Protein AF-D8LVR1-F1 (afdb_monomer_lite)

Foldseek 3Di:
DPDVVVVVCVLPVDDLVVVCPPPDPLVNLVNVLVVLVVVLVVVVVVCVVVVHPPVPDCSVVSVVVSVVSVVVSVCVVVPPPPPPDDDPVVVVVVVVCVVVVPPD

InterPro domains:
  IPR007146 Sas10/Utp3/C1D [PF04000] (8-72)
  IPR011082 Exosome-associated factor Rrp47/DNA strand repair C1D [PTHR15341] (7-102)

Radius of gyration: 24.76 Å; chains: 1; bounding box: 33×43×80 Å

Secondary structure (DSSP, 8-state):
---HHHHHHHHHSS-HHHHHTTS-HHHHHHHHHHHHHHHHHHHHHHHHHTT--SSSSTHHHHHHHHHHHHHHHHHHHH-----S----HHHHHHHHHHHHHT--

Organism: Blastocystis hominis (NCBI:txid12968)

pLDDT: mean 85.39, std 11.45, range [43.06, 96.94]

Sequence (104 aa):
MVQINSVVEGVTDKSLTERMTDMSYLESAQMHLMMAEISINLFYSYLRSKGVDVENHPIKREMERLEKYKEKVREVVEGKQKPSMRIDTEATARIIQHSLGGSQ

Structure (mmCIF, N/CA/C/O backbone):
data_AF-D8LVR1-F1
#
_entry.id   AF-D8LVR1-F1
#
loop_
_atom_site.group_PDB
_atom_site.id
_atom_site.type_symbol
_atom_site.label_atom_id
_atom_site.label_alt_id
_atom_site.label_comp_id
_atom_site.label_asym_id
_atom_site.label_entity_id
_atom_site.label_seq_id
_atom_site.pdbx_PDB_ins_code
_atom_site.Cartn_x
_atom_site.Cartn_y
_atom_site.Cartn_z
_atom_site.occupancy
_atom_site.B_iso_or_equiv
_atom_site.auth_seq_id
_atom_site.auth_comp_id
_atom_site.auth_asym_id
_atom_site.auth_atom_id
_atom_site.pdbx_PDB_model_num
ATOM 1 N N . MET A 1 1 ? 11.004 0.261 25.016 1.00 45.53 1 MET A N 1
ATOM 2 C CA . MET A 1 1 ? 9.887 0.272 24.048 1.00 45.53 1 MET A CA 1
ATOM 3 C C . MET A 1 1 ? 10.004 1.552 23.245 1.00 45.53 1 MET A C 1
ATOM 5 O O . MET A 1 1 ? 9.996 2.612 23.857 1.00 45.53 1 MET A O 1
ATOM 9 N N . VAL A 1 2 ? 10.204 1.471 21.930 1.00 54.19 2 VAL A N 1
ATOM 10 C CA . VAL A 1 2 ? 10.202 2.664 21.066 1.00 54.19 2 VAL A CA 1
ATOM 11 C C . VAL A 1 2 ? 8.809 3.294 21.144 1.00 54.19 2 VAL A C 1
ATOM 13 O O . VAL A 1 2 ? 7.815 2.583 21.001 1.00 54.19 2 VAL A O 1
ATOM 16 N N . GLN A 1 3 ? 8.723 4.591 21.439 1.00 77.69 3 GLN A N 1
ATOM 17 C CA . GLN A 1 3 ? 7.444 5.295 21.447 1.00 77.69 3 GLN A CA 1
ATOM 18 C C . GLN A 1 3 ? 6.979 5.462 19.999 1.00 77.69 3 GLN A C 1
ATOM 20 O O . GLN A 1 3 ? 7.666 6.079 19.196 1.00 77.69 3 GLN A O 1
ATOM 25 N N . ILE A 1 4 ? 5.817 4.903 19.656 1.00 77.06 4 ILE A N 1
ATOM 26 C CA . ILE A 1 4 ? 5.263 4.957 18.291 1.00 77.06 4 ILE A CA 1
ATOM 27 C C . ILE A 1 4 ? 5.181 6.405 17.782 1.00 77.06 4 ILE A C 1
ATOM 29 O O . ILE A 1 4 ? 5.484 6.651 16.619 1.00 77.06 4 ILE A O 1
ATOM 33 N N . ASN A 1 5 ? 4.871 7.364 18.663 1.00 78.62 5 ASN A N 1
ATOM 34 C CA . ASN A 1 5 ? 4.824 8.784 18.314 1.00 78.62 5 ASN A CA 1
ATOM 35 C C . ASN A 1 5 ? 6.133 9.306 17.720 1.00 78.62 5 ASN A C 1
ATOM 37 O O . ASN A 1 5 ? 6.078 9.969 16.695 1.00 78.62 5 ASN A O 1
ATOM 41 N N . SER A 1 6 ? 7.297 8.961 18.280 1.00 82.19 6 SER A N 1
ATOM 42 C CA . SER A 1 6 ? 8.564 9.505 17.776 1.00 82.19 6 SER A CA 1
ATOM 43 C C . SER A 1 6 ? 8.900 8.992 16.374 1.00 82.19 6 SER A C 1
ATOM 45 O O . SER A 1 6 ? 9.534 9.687 15.585 1.00 82.19 6 SER A O 1
ATOM 47 N N . VAL A 1 7 ? 8.468 7.770 16.045 1.00 81.00 7 VAL A N 1
ATOM 48 C CA . VAL A 1 7 ? 8.621 7.201 14.698 1.00 81.00 7 VAL A CA 1
ATOM 49 C C . VAL A 1 7 ? 7.645 7.857 13.726 1.00 81.00 7 VAL A C 1
ATOM 51 O O . VAL A 1 7 ? 8.036 8.188 12.612 1.00 81.00 7 VAL A O 1
ATOM 54 N N . VAL A 1 8 ? 6.390 8.057 14.139 1.00 78.00 8 VAL A N 1
ATOM 55 C CA . VAL A 1 8 ? 5.372 8.704 13.301 1.00 78.00 8 VAL A CA 1
ATOM 56 C C . VAL A 1 8 ? 5.768 10.144 12.995 1.00 78.00 8 VAL A C 1
ATOM 58 O O . VAL A 1 8 ? 5.7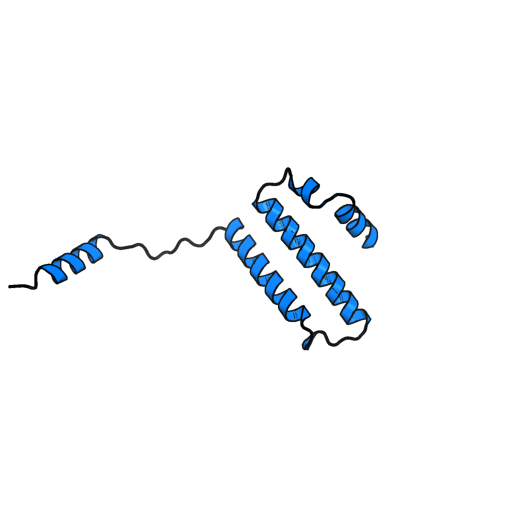92 10.503 11.823 1.00 78.00 8 VAL A O 1
ATOM 61 N N . GLU A 1 9 ? 6.158 10.919 14.008 1.00 80.94 9 GLU A N 1
ATOM 62 C CA . GLU A 1 9 ? 6.639 12.298 13.863 1.00 80.94 9 GLU A CA 1
ATOM 63 C C . GLU A 1 9 ? 7.800 12.359 12.865 1.00 80.94 9 GLU A C 1
ATOM 65 O O . GLU A 1 9 ? 7.669 12.979 11.811 1.00 80.94 9 GLU A O 1
ATOM 70 N N . GLY A 1 10 ? 8.852 11.556 13.069 1.00 79.94 10 GLY A N 1
ATOM 71 C CA . GLY A 1 10 ? 9.989 11.507 12.143 1.00 79.94 10 GLY A CA 1
ATOM 72 C C . GLY A 1 10 ? 9.634 11.082 10.707 1.00 79.94 10 GLY A C 1
ATOM 73 O O . GLY A 1 10 ? 10.365 11.397 9.759 1.00 79.94 10 GLY A O 1
ATOM 74 N N . VAL A 1 11 ? 8.518 10.376 10.499 1.00 75.75 11 VAL A N 1
ATOM 75 C CA . VAL A 1 11 ? 7.990 10.031 9.168 1.00 75.75 11 VAL A CA 1
ATOM 76 C C . VAL A 1 11 ? 7.133 11.167 8.580 1.00 75.75 11 VAL A C 1
ATOM 78 O O . VAL A 1 11 ? 7.184 11.388 7.369 1.00 75.75 11 VAL A O 1
ATOM 81 N N . THR A 1 12 ? 6.418 11.937 9.402 1.00 78.56 12 THR A N 1
ATOM 82 C CA . THR A 1 12 ? 5.503 13.014 8.975 1.00 78.56 12 THR A CA 1
ATOM 83 C C . THR A 1 12 ? 6.105 14.422 8.944 1.00 78.56 12 THR A C 1
ATOM 85 O O . THR A 1 12 ? 5.497 15.311 8.356 1.00 78.56 12 THR A O 1
ATOM 88 N N . ASP A 1 13 ? 7.282 14.639 9.539 1.00 77.88 13 ASP A N 1
ATOM 89 C CA . ASP A 1 13 ? 7.897 15.970 9.716 1.00 77.88 13 ASP A CA 1
ATOM 90 C C . ASP A 1 13 ? 8.213 16.716 8.408 1.00 77.88 13 ASP A C 1
ATOM 92 O O . ASP A 1 13 ? 8.270 17.945 8.381 1.00 77.88 13 ASP A O 1
ATOM 96 N N . LYS A 1 14 ? 8.434 15.986 7.312 1.00 77.06 14 LYS A N 1
ATOM 97 C CA . LYS A 1 14 ? 8.667 16.551 5.976 1.00 77.06 14 LYS A CA 1
ATOM 98 C C . LYS A 1 14 ? 7.571 16.115 5.024 1.00 77.06 14 LYS A C 1
ATOM 100 O O . LYS A 1 14 ? 7.005 15.031 5.177 1.00 77.06 14 LYS A O 1
ATOM 105 N N . SER A 1 15 ? 7.319 16.922 3.992 1.00 80.06 15 SER A N 1
ATOM 106 C CA . SER A 1 15 ? 6.372 16.518 2.956 1.00 80.06 15 SER A CA 1
ATOM 107 C C . SER A 1 15 ? 6.854 15.226 2.286 1.00 80.06 15 SER A C 1
ATOM 109 O O . SER A 1 15 ? 8.029 15.082 1.941 1.00 80.06 15 SER A O 1
ATOM 111 N N . LEU A 1 16 ? 5.943 14.267 2.112 1.00 79.50 16 LEU A N 1
ATOM 112 C CA . LEU A 1 16 ? 6.243 12.987 1.465 1.00 79.50 16 LEU A CA 1
ATOM 113 C C . LEU A 1 16 ? 6.854 13.202 0.071 1.00 79.50 16 LEU A C 1
ATOM 115 O O . LEU A 1 16 ? 7.815 12.536 -0.295 1.00 79.50 16 LEU A O 1
ATOM 119 N N . THR A 1 17 ? 6.346 14.195 -0.658 1.00 81.00 17 THR A N 1
ATOM 120 C CA . THR A 1 17 ? 6.860 14.636 -1.959 1.00 81.00 17 THR A CA 1
ATOM 121 C C . THR A 1 17 ? 8.319 15.070 -1.911 1.00 81.00 17 THR A C 1
ATOM 123 O O . THR A 1 17 ? 9.095 14.632 -2.750 1.00 81.00 17 THR A O 1
ATOM 126 N N . GLU A 1 18 ? 8.717 15.870 -0.919 1.00 85.75 18 GLU A N 1
ATOM 127 C CA . GLU A 1 18 ? 10.103 16.333 -0.779 1.00 85.75 18 GLU A CA 1
ATOM 128 C C . GLU A 1 18 ? 11.053 15.161 -0.515 1.00 85.75 18 GLU A C 1
ATOM 130 O O . GLU A 1 18 ? 12.100 15.061 -1.147 1.00 85.75 18 GLU A O 1
ATOM 135 N N . ARG A 1 19 ? 10.644 14.220 0.345 1.00 82.12 19 ARG A N 1
ATOM 136 C CA . ARG A 1 19 ? 11.400 12.992 0.637 1.00 82.12 19 ARG A CA 1
ATOM 137 C C . ARG A 1 19 ? 11.592 12.089 -0.577 1.00 82.12 19 ARG A C 1
ATOM 139 O O . ARG A 1 19 ? 12.595 11.390 -0.657 1.00 82.12 19 ARG A O 1
ATOM 146 N N . MET A 1 20 ? 10.616 12.070 -1.475 1.00 85.25 20 MET A N 1
ATOM 147 C CA . MET A 1 20 ? 10.621 11.203 -2.650 1.00 85.25 20 MET A CA 1
ATOM 148 C C . MET A 1 20 ? 11.371 11.804 -3.842 1.00 85.25 20 MET A C 1
ATOM 150 O O . MET A 1 20 ? 11.637 11.080 -4.794 1.00 85.25 20 MET A O 1
ATOM 154 N N . THR A 1 21 ? 11.743 13.088 -3.789 1.00 88.12 21 THR A N 1
ATOM 155 C CA . THR A 1 21 ? 12.448 13.786 -4.883 1.00 88.12 21 THR A CA 1
ATOM 156 C C . THR A 1 21 ? 13.736 13.075 -5.300 1.00 88.12 21 THR A C 1
ATOM 158 O O . THR A 1 21 ? 14.025 12.987 -6.490 1.00 88.12 21 THR A O 1
ATOM 161 N N . ASP A 1 22 ? 14.467 12.524 -4.328 1.00 88.19 22 ASP A N 1
ATOM 162 C CA . ASP A 1 22 ? 15.769 11.881 -4.544 1.00 88.19 22 ASP A CA 1
ATOM 163 C C . ASP A 1 22 ? 15.682 10.345 -4.638 1.00 88.19 22 ASP A C 1
ATOM 165 O O . ASP A 1 22 ? 16.703 9.667 -4.744 1.00 88.19 22 ASP A O 1
ATOM 169 N N . MET A 1 23 ? 14.475 9.769 -4.578 1.00 91.69 23 MET A N 1
ATOM 170 C CA . MET A 1 23 ? 14.266 8.319 -4.605 1.00 91.69 23 MET A CA 1
ATOM 171 C C . MET A 1 23 ? 14.112 7.802 -6.036 1.00 91.69 23 MET A C 1
ATOM 173 O O . MET A 1 23 ? 13.476 8.429 -6.885 1.00 91.69 23 MET A O 1
ATOM 177 N N . SER A 1 24 ? 14.596 6.587 -6.301 1.00 93.31 24 SER A N 1
ATOM 178 C CA . SER A 1 24 ? 14.224 5.868 -7.522 1.00 93.31 24 SER A CA 1
ATOM 179 C C . SER A 1 24 ? 12.714 5.590 -7.563 1.00 93.31 24 SER A C 1
ATOM 181 O O . SER A 1 24 ? 12.022 5.603 -6.541 1.00 93.31 24 SER A O 1
ATOM 183 N N . TYR A 1 25 ? 12.177 5.275 -8.746 1.00 91.44 25 TYR A N 1
ATOM 184 C CA . TYR A 1 25 ? 10.758 4.920 -8.885 1.00 91.44 25 TYR A CA 1
ATOM 185 C C . TYR A 1 25 ? 10.350 3.719 -8.017 1.00 91.44 25 TYR A C 1
ATOM 187 O O . TYR A 1 25 ? 9.227 3.672 -7.514 1.00 91.44 25 TYR A O 1
ATOM 195 N N . LEU A 1 26 ? 11.258 2.758 -7.822 1.00 92.44 26 LEU A N 1
ATOM 196 C CA . LEU A 1 26 ? 11.001 1.579 -7.000 1.00 92.44 26 LEU A CA 1
ATOM 197 C C . LEU A 1 26 ? 10.982 1.927 -5.507 1.00 92.44 26 LEU A C 1
ATOM 199 O O . LEU A 1 26 ? 10.047 1.542 -4.807 1.00 92.44 26 LEU A O 1
ATOM 203 N N . GLU A 1 27 ? 11.969 2.686 -5.034 1.00 92.06 27 GLU A N 1
ATOM 204 C CA . GLU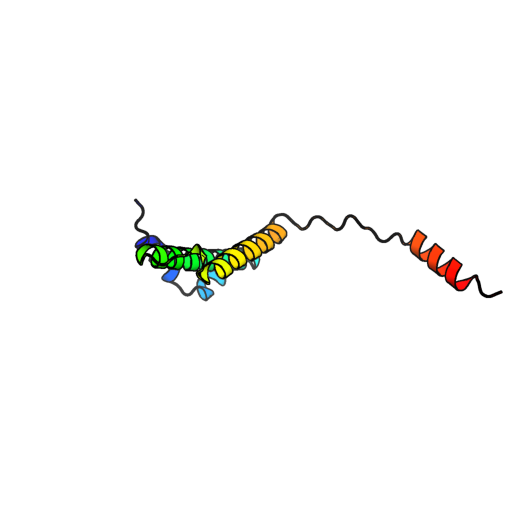 A 1 27 ? 12.026 3.157 -3.642 1.00 92.06 27 GLU A CA 1
ATOM 205 C C . GLU A 1 27 ? 10.823 4.048 -3.313 1.00 92.06 27 GLU A C 1
ATOM 207 O O . GLU A 1 27 ? 10.190 3.892 -2.272 1.00 92.06 27 GLU A O 1
ATOM 212 N N . SER A 1 28 ? 10.430 4.908 -4.253 1.00 91.50 28 SER A N 1
ATOM 213 C CA . SER A 1 28 ? 9.214 5.719 -4.180 1.00 91.50 28 SER A CA 1
ATOM 214 C C . SER A 1 28 ? 7.952 4.862 -4.022 1.00 91.50 28 SER A C 1
ATOM 216 O O . SER A 1 28 ? 7.105 5.133 -3.168 1.00 91.50 28 SER A O 1
ATOM 218 N N . ALA A 1 29 ? 7.819 3.793 -4.812 1.00 92.81 29 ALA A N 1
ATOM 219 C CA . ALA A 1 29 ? 6.688 2.873 -4.707 1.00 92.81 29 ALA A CA 1
ATOM 220 C C . ALA A 1 29 ? 6.670 2.128 -3.360 1.00 92.81 29 ALA A C 1
ATOM 222 O O . ALA A 1 29 ? 5.609 1.987 -2.749 1.00 92.81 29 ALA A O 1
ATOM 223 N N . GLN A 1 30 ? 7.836 1.693 -2.873 1.00 92.62 30 GLN A N 1
ATOM 224 C CA . GLN A 1 30 ? 7.982 1.062 -1.560 1.00 92.62 30 GLN A CA 1
ATOM 225 C C . GLN A 1 30 ? 7.626 2.026 -0.421 1.00 92.62 30 GLN A C 1
ATOM 227 O O . GLN A 1 30 ? 6.910 1.637 0.500 1.00 92.62 30 GLN A O 1
ATOM 232 N N . MET A 1 31 ? 8.042 3.292 -0.513 1.00 91.00 31 MET A N 1
ATOM 233 C CA . MET A 1 31 ? 7.694 4.332 0.457 1.00 91.00 31 MET A CA 1
ATOM 234 C C . MET A 1 31 ? 6.177 4.568 0.508 1.00 91.00 31 MET A C 1
ATOM 236 O O . MET A 1 31 ? 5.583 4.551 1.586 1.00 91.00 31 MET A O 1
ATOM 240 N N . HIS A 1 32 ? 5.514 4.719 -0.644 1.00 91.44 32 HIS A N 1
ATOM 241 C CA . HIS A 1 32 ? 4.052 4.845 -0.689 1.00 91.44 32 HIS A CA 1
ATOM 242 C C . HIS A 1 32 ? 3.336 3.630 -0.091 1.00 91.44 32 HIS A C 1
ATOM 244 O O . HIS A 1 32 ? 2.347 3.785 0.630 1.00 91.44 32 HIS A O 1
ATOM 250 N N . LEU A 1 33 ? 3.838 2.426 -0.368 1.00 94.69 33 LEU A N 1
ATOM 251 C CA . LEU A 1 33 ? 3.276 1.190 0.162 1.00 94.69 33 LEU A CA 1
ATOM 252 C C . LEU A 1 33 ? 3.419 1.105 1.687 1.00 94.69 33 LEU A C 1
ATOM 254 O O . LEU A 1 33 ? 2.455 0.764 2.371 1.00 94.69 33 LEU A O 1
ATOM 258 N N . MET A 1 34 ? 4.582 1.484 2.219 1.00 91.88 34 MET A N 1
ATOM 259 C CA . MET A 1 34 ? 4.841 1.547 3.658 1.00 91.88 34 MET A CA 1
ATOM 260 C C . MET A 1 34 ? 3.912 2.551 4.353 1.00 91.88 34 MET A C 1
ATOM 262 O O . MET A 1 34 ? 3.336 2.244 5.396 1.00 91.88 34 MET A O 1
ATOM 266 N N . MET A 1 35 ? 3.696 3.728 3.757 1.00 90.44 35 MET A N 1
ATOM 267 C CA . MET A 1 35 ? 2.761 4.727 4.291 1.00 90.44 35 MET A CA 1
ATOM 268 C C . MET A 1 35 ? 1.319 4.207 4.338 1.00 90.44 35 MET A C 1
ATOM 270 O O . MET A 1 35 ? 0.607 4.426 5.326 1.00 90.44 35 MET A O 1
ATOM 274 N N . ALA A 1 36 ? 0.883 3.490 3.298 1.00 93.69 36 ALA A N 1
ATOM 275 C CA . ALA A 1 36 ? -0.428 2.849 3.282 1.00 93.69 36 ALA A CA 1
ATOM 276 C C . ALA A 1 36 ? -0.541 1.756 4.360 1.00 93.69 36 ALA A C 1
ATOM 278 O O . ALA A 1 36 ? -1.545 1.702 5.070 1.00 93.69 36 ALA A O 1
ATOM 279 N N . GLU A 1 37 ? 0.494 0.930 4.529 1.00 94.50 37 GLU A N 1
ATOM 280 C CA . GLU A 1 37 ? 0.546 -0.119 5.552 1.00 94.50 37 GLU A CA 1
ATOM 281 C C . GLU A 1 37 ? 0.449 0.447 6.972 1.00 94.50 37 GLU A C 1
ATOM 283 O O . GLU A 1 37 ? -0.375 -0.014 7.764 1.00 94.50 37 GLU A O 1
ATOM 288 N N . ILE A 1 38 ? 1.219 1.494 7.282 1.00 92.06 38 ILE A N 1
ATOM 289 C CA . ILE A 1 38 ? 1.145 2.184 8.577 1.00 92.06 38 ILE A CA 1
ATOM 290 C C . ILE A 1 38 ? -0.270 2.721 8.810 1.00 92.06 38 ILE A C 1
ATOM 292 O O . ILE A 1 38 ? -0.845 2.497 9.875 1.00 92.06 38 ILE A O 1
ATOM 296 N N . SER A 1 39 ? -0.856 3.384 7.810 1.00 92.38 39 SER A N 1
ATOM 297 C CA . SER A 1 39 ? -2.195 3.976 7.918 1.00 92.38 39 SER A CA 1
ATOM 298 C C . SER A 1 39 ? -3.270 2.921 8.197 1.00 92.38 39 SER A C 1
ATOM 300 O O . SER A 1 39 ? -4.098 3.094 9.094 1.00 92.38 39 SER A O 1
ATOM 302 N N . ILE A 1 40 ? -3.234 1.799 7.469 1.00 94.56 40 ILE A N 1
ATOM 303 C CA . ILE A 1 40 ? -4.164 0.679 7.655 1.00 94.56 40 ILE A CA 1
ATOM 304 C C . ILE A 1 40 ? -3.984 0.061 9.044 1.00 94.56 40 ILE A C 1
ATOM 306 O O . ILE A 1 40 ? -4.974 -0.153 9.740 1.00 94.56 40 ILE A O 1
ATOM 310 N N . ASN A 1 41 ? -2.746 -0.173 9.483 1.00 92.81 41 ASN A N 1
ATOM 311 C CA . ASN A 1 41 ? -2.462 -0.779 10.786 1.00 92.81 41 ASN A CA 1
ATOM 312 C C . ASN A 1 41 ? -2.882 0.119 11.957 1.00 92.81 41 ASN A C 1
ATOM 314 O O . ASN A 1 41 ? -3.432 -0.375 12.947 1.00 92.81 41 ASN A O 1
ATOM 318 N N . LEU A 1 42 ? -2.673 1.435 11.849 1.00 91.94 42 LEU A N 1
ATOM 319 C CA . LEU A 1 42 ? -3.143 2.402 12.843 1.00 91.94 42 LEU A CA 1
ATOM 320 C C . LEU A 1 42 ? -4.670 2.413 12.917 1.00 91.94 42 LEU A C 1
ATOM 322 O O . LEU A 1 42 ? -5.234 2.342 14.009 1.00 91.94 42 LEU A O 1
ATOM 326 N N . PHE A 1 43 ? -5.346 2.430 11.768 1.00 94.00 43 PHE A N 1
ATOM 327 C CA . PHE A 1 43 ? -6.804 2.409 11.728 1.00 94.00 43 PHE A CA 1
ATOM 328 C C . PHE A 1 43 ? -7.377 1.075 12.230 1.00 94.00 43 PHE A C 1
ATOM 330 O O . PHE A 1 43 ? -8.333 1.063 13.002 1.00 94.00 43 PHE A O 1
ATOM 337 N N . TYR A 1 44 ? -6.751 -0.051 11.889 1.00 94.31 44 TYR A N 1
ATOM 338 C CA . TYR A 1 44 ? -7.108 -1.370 12.410 1.00 94.31 44 TYR A CA 1
ATOM 339 C C . TYR A 1 44 ? -6.975 -1.426 13.934 1.00 94.31 44 TYR A C 1
ATOM 341 O O . TYR A 1 44 ? -7.904 -1.840 14.632 1.00 94.31 44 TYR A O 1
ATOM 349 N N . SER A 1 45 ? -5.851 -0.941 14.463 1.00 93.00 45 SER A N 1
ATOM 350 C CA . SER A 1 45 ? -5.607 -0.861 15.906 1.00 93.00 45 SER A CA 1
ATOM 351 C C . SER A 1 45 ? -6.633 0.037 16.600 1.00 93.00 45 SER A C 1
ATOM 353 O O . SER A 1 45 ? -7.145 -0.314 17.663 1.00 93.00 45 SER A O 1
ATOM 355 N N . TYR A 1 46 ? -7.000 1.156 15.970 1.00 94.19 46 TYR A N 1
ATOM 356 C CA . TYR A 1 46 ? -8.057 2.038 16.452 1.00 94.19 46 TYR A CA 1
ATOM 357 C C . TYR A 1 46 ? -9.413 1.322 16.527 1.00 94.19 46 TYR A C 1
ATOM 359 O O . TYR A 1 46 ? -10.045 1.336 17.585 1.00 94.19 46 TYR A O 1
ATOM 367 N N . LEU A 1 47 ? -9.842 0.636 15.465 1.00 95.69 47 LEU A N 1
ATOM 368 C CA . LEU A 1 47 ? -11.107 -0.111 15.453 1.00 95.69 47 LEU A CA 1
ATOM 369 C C . LEU A 1 47 ? -11.147 -1.182 16.548 1.00 95.69 47 LEU A C 1
ATOM 371 O O . LEU A 1 47 ? -12.122 -1.275 17.296 1.00 95.69 47 LEU A O 1
ATOM 375 N N . ARG A 1 48 ? -10.048 -1.930 16.705 1.00 92.88 48 ARG A N 1
ATOM 376 C CA . ARG A 1 48 ? -9.889 -2.930 17.770 1.00 92.88 48 ARG A CA 1
ATOM 377 C C . ARG A 1 48 ? -9.979 -2.302 19.158 1.00 92.88 48 ARG A C 1
ATOM 379 O O . ARG A 1 48 ? -10.649 -2.855 20.023 1.00 92.88 48 ARG A O 1
ATOM 386 N N . SER A 1 49 ? -9.366 -1.134 19.364 1.00 94.56 49 SER A N 1
ATOM 387 C CA . SER A 1 49 ? -9.436 -0.408 20.641 1.00 94.56 49 SER A CA 1
ATOM 388 C C . SER A 1 49 ? -10.855 0.056 20.992 1.00 94.56 49 SER A C 1
ATOM 390 O O . SER A 1 49 ? -11.197 0.186 22.164 1.00 94.56 49 SER A O 1
ATOM 392 N N . LYS A 1 50 ? -11.699 0.275 19.976 1.00 94.62 50 LYS A N 1
ATOM 393 C CA . LYS A 1 50 ? -13.112 0.640 20.123 1.00 94.62 50 LYS A CA 1
ATOM 394 C C . LYS A 1 50 ? -14.045 -0.567 20.250 1.00 94.62 50 LYS A C 1
ATOM 396 O O . LYS A 1 50 ? -15.250 -0.370 20.367 1.00 94.62 50 LYS A O 1
ATOM 401 N N . GLY A 1 51 ? -13.514 -1.791 20.231 1.00 92.94 51 GLY A N 1
ATOM 402 C CA . GLY A 1 51 ? -14.314 -3.016 20.282 1.00 92.94 51 GLY A CA 1
ATOM 403 C C . GLY A 1 51 ? -15.134 -3.271 19.015 1.00 92.94 51 GLY A C 1
ATOM 404 O O . GLY A 1 51 ? -16.095 -4.032 19.061 1.00 92.94 51 GLY A O 1
ATOM 405 N N . VAL A 1 52 ? -14.785 -2.636 17.891 1.00 94.50 52 VAL A N 1
ATOM 406 C CA . VAL A 1 52 ? -15.454 -2.868 16.605 1.00 94.50 52 VAL A CA 1
ATOM 407 C C . VAL A 1 52 ? -15.035 -4.231 16.060 1.00 94.50 52 VAL A C 1
ATOM 409 O O . VAL A 1 52 ? -13.843 -4.550 16.020 1.00 94.50 52 VAL A O 1
ATOM 412 N N . ASP A 1 53 ? -16.013 -5.018 15.607 1.00 91.06 53 ASP A N 1
ATOM 413 C CA . ASP A 1 53 ? -15.751 -6.266 14.898 1.00 91.06 53 ASP A CA 1
ATOM 414 C C . ASP A 1 53 ? -15.096 -5.980 13.540 1.00 91.06 53 ASP A C 1
ATOM 416 O O . ASP A 1 53 ? -15.720 -5.480 12.603 1.00 91.06 53 ASP A O 1
ATOM 420 N N . VAL A 1 54 ? -13.811 -6.304 13.442 1.00 89.44 54 VAL A N 1
ATOM 421 C CA . VAL A 1 54 ? -13.016 -6.164 12.220 1.00 89.44 54 VAL A CA 1
ATOM 422 C C . VAL A 1 54 ? -13.303 -7.266 11.200 1.00 89.44 54 VAL A C 1
ATOM 424 O O . VAL A 1 54 ? -12.932 -7.108 10.036 1.00 89.44 54 VAL A O 1
ATOM 427 N N . GLU A 1 55 ? -13.991 -8.348 11.582 1.00 86.94 55 GLU A N 1
ATOM 428 C CA . GLU A 1 55 ? -14.278 -9.458 10.675 1.00 86.94 55 GLU A CA 1
ATOM 429 C C . GLU A 1 55 ? -15.252 -9.066 9.559 1.00 86.94 55 GLU A C 1
ATOM 431 O O . GLU A 1 55 ? -15.093 -9.507 8.421 1.00 86.94 55 GLU A O 1
ATOM 436 N N . ASN A 1 56 ? -16.210 -8.191 9.858 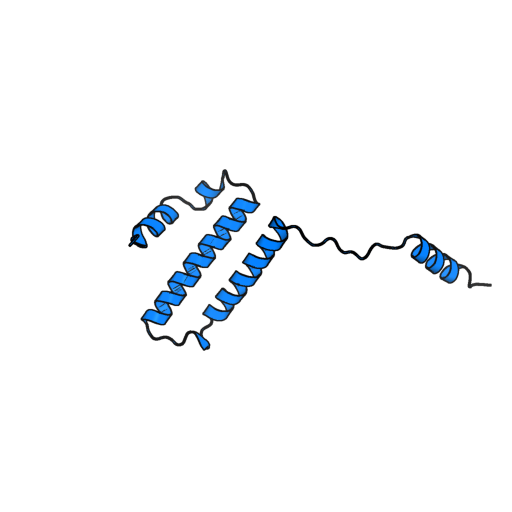1.00 87.62 56 ASN A N 1
ATOM 437 C CA . ASN A 1 56 ? -17.201 -7.697 8.898 1.00 87.62 56 ASN A CA 1
ATOM 438 C C . ASN A 1 56 ? -16.954 -6.240 8.471 1.00 87.62 56 ASN A C 1
ATOM 440 O O . ASN A 1 56 ? -17.767 -5.639 7.768 1.00 87.62 56 ASN A O 1
ATOM 444 N N . HIS A 1 57 ? -15.832 -5.651 8.889 1.00 93.94 57 HIS A N 1
ATOM 445 C CA . HIS A 1 57 ? -15.536 -4.247 8.639 1.00 93.94 57 HIS A CA 1
ATOM 446 C C . HIS A 1 57 ? -14.889 -4.033 7.252 1.00 93.94 57 HIS A C 1
ATOM 448 O O . HIS A 1 57 ? -14.013 -4.809 6.851 1.00 93.94 57 HIS A O 1
ATOM 454 N N . PRO A 1 58 ? -15.208 -2.936 6.529 1.00 95.25 58 PRO A N 1
ATOM 455 C CA . PRO A 1 58 ? -14.612 -2.619 5.222 1.00 95.25 58 PRO A CA 1
ATOM 456 C C . PRO A 1 58 ? -13.078 -2.551 5.193 1.00 95.25 58 PRO A C 1
ATOM 458 O O . PRO A 1 58 ? -12.482 -2.674 4.126 1.00 95.25 58 PRO A O 1
ATOM 461 N N . ILE A 1 59 ? -12.432 -2.410 6.354 1.00 94.56 59 ILE A N 1
ATOM 462 C CA . ILE A 1 59 ? -10.967 -2.417 6.490 1.00 94.56 59 ILE A CA 1
ATOM 463 C C . ILE A 1 59 ? -10.324 -3.701 5.954 1.00 94.56 59 ILE A C 1
ATOM 465 O O . ILE A 1 59 ? -9.196 -3.657 5.477 1.00 94.56 59 ILE A O 1
ATOM 469 N N . LYS A 1 60 ? -11.037 -4.833 5.947 1.00 93.50 60 LYS A N 1
ATOM 470 C CA . LYS A 1 60 ? -10.536 -6.056 5.308 1.00 93.50 60 LYS A CA 1
ATOM 471 C C . LYS A 1 60 ? -10.234 -5.876 3.830 1.00 93.50 60 LYS A C 1
ATOM 473 O O . LYS A 1 60 ? -9.198 -6.337 3.370 1.00 93.50 60 LYS A O 1
ATOM 478 N N . ARG A 1 61 ? -11.077 -5.134 3.108 1.00 95.19 61 ARG A N 1
ATOM 479 C CA . ARG A 1 61 ? -10.839 -4.829 1.689 1.00 95.19 61 ARG A CA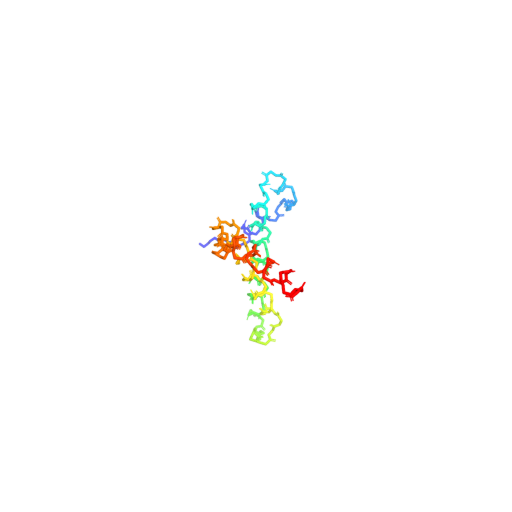 1
ATOM 480 C C . ARG A 1 61 ? -9.564 -4.015 1.503 1.00 95.19 61 ARG A C 1
ATOM 482 O O . ARG A 1 61 ? -8.852 -4.204 0.524 1.00 95.19 61 ARG A O 1
ATOM 489 N N . GLU A 1 62 ? -9.270 -3.128 2.450 1.00 95.44 62 GLU A N 1
ATOM 490 C CA . GLU A 1 62 ? -8.046 -2.327 2.457 1.00 95.44 62 GLU A CA 1
ATOM 491 C C . GLU A 1 62 ? -6.809 -3.189 2.744 1.00 95.44 62 GLU A C 1
ATOM 493 O O . GLU A 1 62 ? -5.797 -3.040 2.063 1.00 95.44 62 GLU A O 1
ATOM 498 N N . MET A 1 63 ? -6.910 -4.150 3.669 1.00 94.81 63 MET A N 1
ATOM 499 C CA . MET A 1 63 ? -5.849 -5.132 3.932 1.00 94.81 63 MET A CA 1
ATOM 500 C C . MET A 1 63 ? -5.598 -6.042 2.719 1.00 94.81 63 MET A C 1
ATOM 502 O O . MET A 1 63 ? -4.458 -6.208 2.298 1.00 94.81 63 MET A O 1
ATOM 506 N N . GLU A 1 64 ? -6.651 -6.560 2.083 1.00 96.06 64 GLU A N 1
ATOM 507 C CA . GLU A 1 64 ? -6.531 -7.334 0.838 1.00 96.06 64 GLU A CA 1
ATOM 508 C C . GLU A 1 64 ? -5.925 -6.503 -0.299 1.00 96.06 64 GLU A C 1
ATOM 510 O O . GLU A 1 64 ? -5.143 -7.007 -1.108 1.00 96.06 64 GLU A O 1
ATOM 515 N N . ARG A 1 65 ? -6.278 -5.214 -0.382 1.00 96.38 65 ARG A N 1
ATOM 516 C CA . ARG A 1 65 ? -5.687 -4.296 -1.358 1.00 96.38 65 ARG A CA 1
ATOM 517 C C . ARG A 1 65 ? -4.195 -4.119 -1.093 1.00 96.38 65 ARG A C 1
ATOM 519 O O . ARG A 1 65 ? -3.423 -4.176 -2.048 1.00 96.38 65 ARG A O 1
ATOM 526 N N . LEU A 1 66 ? -3.792 -3.941 0.165 1.00 96.94 66 LEU A N 1
ATOM 527 C CA . LEU A 1 66 ? -2.389 -3.811 0.557 1.00 96.94 66 LEU A CA 1
ATOM 528 C C . LEU A 1 66 ? -1.568 -5.032 0.122 1.00 96.94 66 LEU A C 1
ATOM 530 O O . LEU A 1 66 ? -0.527 -4.861 -0.511 1.00 96.94 66 LEU A O 1
ATOM 534 N N . GLU A 1 67 ? -2.063 -6.243 0.381 1.00 96.31 67 GLU A N 1
ATOM 535 C CA . GLU A 1 67 ? -1.379 -7.481 -0.014 1.00 96.31 67 GLU A CA 1
ATOM 536 C C . GLU A 1 67 ? -1.197 -7.585 -1.536 1.00 96.31 67 GLU A C 1
ATOM 538 O O . GLU A 1 67 ? -0.098 -7.875 -2.010 1.00 96.31 67 GLU A O 1
ATOM 543 N N . LYS A 1 68 ? -2.213 -7.212 -2.328 1.00 96.88 68 LYS A N 1
ATOM 544 C CA . LYS A 1 68 ? -2.091 -7.154 -3.798 1.00 96.88 68 LYS A CA 1
ATOM 545 C C . LYS A 1 68 ? -1.015 -6.172 -4.270 1.00 96.88 68 LYS A C 1
ATOM 547 O O . LYS A 1 68 ? -0.352 -6.417 -5.274 1.00 96.88 68 LYS A O 1
ATOM 552 N N . TYR A 1 69 ? -0.848 -5.030 -3.602 1.00 96.12 69 TYR A N 1
ATOM 553 C CA . TYR A 1 69 ? 0.201 -4.073 -3.970 1.00 96.12 69 TYR A CA 1
ATOM 554 C C . TYR A 1 69 ? 1.593 -4.521 -3.509 1.00 96.12 69 TYR A C 1
ATOM 556 O O . TYR A 1 69 ? 2.554 -4.308 -4.249 1.00 96.12 69 TYR A O 1
ATOM 564 N N . LYS A 1 70 ? 1.706 -5.197 -2.357 1.00 95.00 70 LYS A N 1
ATOM 565 C CA . LYS A 1 70 ? 2.950 -5.859 -1.929 1.00 95.00 70 LYS A CA 1
ATOM 566 C C . LYS A 1 70 ? 3.400 -6.904 -2.944 1.00 95.00 70 LYS A C 1
ATOM 568 O O . LYS A 1 70 ? 4.574 -6.924 -3.305 1.00 95.00 70 LYS A O 1
ATOM 573 N N . GLU A 1 7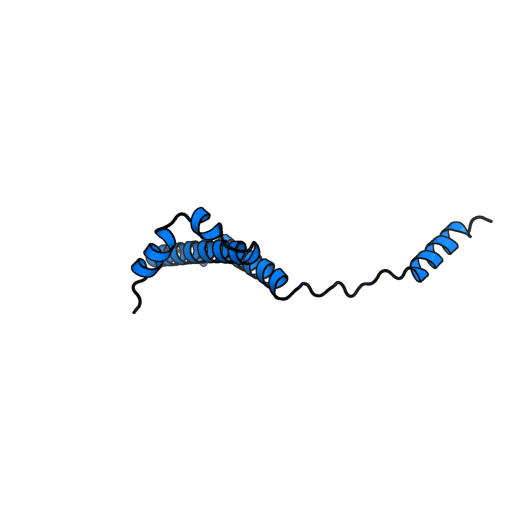1 ? 2.472 -7.709 -3.454 1.00 94.94 71 GLU A N 1
ATOM 574 C CA . GLU A 1 71 ? 2.748 -8.686 -4.509 1.00 94.94 71 GLU A CA 1
ATOM 575 C C . GLU A 1 71 ? 3.254 -8.012 -5.792 1.00 94.94 71 GLU A C 1
ATOM 577 O O . GLU A 1 71 ? 4.306 -8.386 -6.300 1.00 94.94 71 GLU A O 1
ATOM 582 N N . LYS A 1 72 ? 2.599 -6.942 -6.261 1.00 93.56 72 LYS A N 1
ATOM 583 C CA . LYS A 1 72 ? 3.065 -6.183 -7.439 1.00 93.56 72 LYS A CA 1
ATOM 584 C C . LYS A 1 72 ? 4.483 -5.642 -7.282 1.00 93.56 72 LYS A C 1
ATOM 586 O O . LYS A 1 72 ? 5.266 -5.707 -8.224 1.00 93.56 72 LYS A O 1
ATOM 591 N N . VAL A 1 73 ? 4.813 -5.079 -6.117 1.00 93.25 73 VAL A N 1
ATOM 592 C CA . VAL A 1 73 ? 6.174 -4.586 -5.854 1.00 93.25 73 VAL A CA 1
ATOM 593 C C . VAL A 1 73 ? 7.157 -5.754 -5.824 1.00 93.25 73 VAL A C 1
ATOM 595 O O . VAL A 1 73 ? 8.226 -5.654 -6.422 1.00 93.25 73 VAL A O 1
ATOM 598 N N . ARG A 1 74 ? 6.784 -6.880 -5.205 1.00 92.12 74 ARG A N 1
ATOM 599 C CA . ARG A 1 74 ? 7.603 -8.096 -5.180 1.00 92.12 74 ARG A CA 1
ATOM 600 C C . ARG A 1 74 ? 7.894 -8.621 -6.587 1.00 92.12 74 ARG A C 1
ATOM 602 O O . ARG A 1 74 ? 9.052 -8.872 -6.891 1.00 92.12 74 ARG A O 1
ATOM 609 N N . GLU A 1 75 ? 6.894 -8.696 -7.464 1.00 91.19 75 GLU A N 1
ATOM 610 C CA . GLU A 1 75 ? 7.078 -9.111 -8.865 1.00 91.19 75 GLU A CA 1
ATOM 611 C C . GLU A 1 75 ? 8.072 -8.222 -9.627 1.00 91.19 75 GLU A C 1
ATOM 613 O O . GLU A 1 75 ? 8.791 -8.701 -10.505 1.00 91.19 75 GLU A O 1
ATOM 618 N N . VAL A 1 76 ? 8.103 -6.921 -9.322 1.00 89.81 76 VAL A N 1
ATOM 619 C CA . VAL A 1 76 ? 9.051 -5.984 -9.941 1.00 89.81 76 VAL A CA 1
ATOM 620 C C . VAL A 1 76 ? 10.465 -6.197 -9.398 1.00 89.81 76 VAL A C 1
ATOM 622 O O . VAL A 1 76 ? 11.413 -6.163 -10.178 1.00 89.81 76 VAL A O 1
ATOM 625 N N . VAL A 1 77 ? 10.610 -6.435 -8.090 1.00 88.19 77 VAL A N 1
ATOM 626 C CA . VAL A 1 77 ? 11.910 -6.641 -7.425 1.00 88.19 77 VAL A CA 1
ATOM 627 C C . VAL A 1 77 ? 12.533 -7.987 -7.799 1.00 88.19 77 VAL A C 1
ATOM 629 O O . VAL A 1 77 ? 13.703 -8.046 -8.165 1.00 88.19 77 VAL A O 1
ATOM 632 N N . GLU A 1 78 ? 11.762 -9.068 -7.705 1.00 87.31 78 GLU A N 1
ATOM 633 C CA . GLU A 1 78 ? 12.225 -10.441 -7.956 1.00 87.31 78 GLU A CA 1
ATOM 634 C C . GLU A 1 78 ? 12.263 -10.772 -9.457 1.00 87.31 78 GLU A C 1
ATOM 636 O O . GLU A 1 78 ? 12.903 -11.735 -9.881 1.00 87.31 78 GLU A O 1
ATOM 641 N N . GLY A 1 79 ? 11.621 -9.932 -10.272 1.00 74.81 79 GLY A N 1
ATOM 642 C CA . GLY A 1 79 ? 11.440 -10.137 -11.697 1.00 74.81 79 GLY A CA 1
ATOM 643 C C . GLY A 1 79 ? 10.291 -11.102 -11.983 1.00 74.81 79 GLY A C 1
ATOM 644 O O . GLY A 1 79 ? 10.125 -12.142 -11.347 1.00 74.81 79 GLY A O 1
ATOM 645 N N . LYS A 1 80 ? 9.491 -10.788 -13.006 1.00 64.62 80 LYS A N 1
ATOM 646 C CA . LYS A 1 80 ? 8.486 -11.734 -13.498 1.00 64.62 80 LYS A CA 1
ATOM 647 C C . LYS A 1 80 ? 9.191 -12.984 -14.010 1.00 64.62 80 LYS A C 1
ATOM 649 O O . LYS A 1 80 ? 10.118 -12.875 -14.820 1.00 64.62 80 LYS A O 1
ATOM 654 N N . GLN A 1 81 ? 8.705 -14.166 -13.621 1.00 62.72 81 GLN A N 1
ATOM 655 C CA . GLN A 1 81 ? 9.008 -15.377 -14.379 1.00 62.72 81 GLN A CA 1
ATOM 656 C C . GLN A 1 81 ? 8.640 -15.085 -15.835 1.00 62.72 81 GLN A C 1
ATOM 658 O O . GLN A 1 81 ? 7.482 -14.801 -16.150 1.00 62.72 81 GLN A O 1
ATOM 663 N N . LYS A 1 82 ? 9.647 -15.041 -16.715 1.00 62.50 82 LYS A N 1
ATOM 664 C CA . LYS A 1 82 ? 9.404 -14.791 -18.136 1.00 62.50 82 LYS A CA 1
ATOM 665 C C . LYS A 1 82 ? 8.411 -15.851 -18.617 1.00 62.50 82 LYS A C 1
ATOM 667 O O . LYS A 1 82 ? 8.600 -17.017 -18.263 1.00 62.50 82 LYS A O 1
ATOM 672 N N . PRO A 1 83 ? 7.389 -15.486 -19.411 1.00 64.38 83 PRO A N 1
ATOM 673 C CA . PRO A 1 83 ? 6.525 -16.478 -20.029 1.00 64.38 83 PRO A CA 1
ATOM 674 C C . PRO A 1 83 ? 7.406 -17.530 -20.710 1.00 64.38 83 PRO A C 1
ATOM 676 O O . PRO A 1 83 ? 8.222 -17.196 -21.570 1.00 64.38 83 PRO A O 1
ATOM 679 N N . SER A 1 84 ? 7.293 -18.791 -20.287 1.00 63.81 84 SER A N 1
ATOM 680 C CA . SER A 1 84 ? 8.029 -19.897 -20.914 1.00 63.81 84 SER A CA 1
ATOM 681 C C . SER A 1 84 ? 7.491 -20.201 -22.312 1.00 63.81 84 SER A C 1
ATOM 683 O O . SER A 1 84 ? 8.180 -20.811 -23.130 1.00 63.81 84 SER A O 1
ATOM 685 N N . MET A 1 85 ? 6.270 -19.742 -22.594 1.00 70.38 85 MET A N 1
ATOM 686 C CA . MET A 1 85 ? 5.618 -19.867 -23.883 1.00 70.38 85 MET A CA 1
ATOM 687 C C . MET A 1 85 ? 6.320 -18.968 -24.904 1.00 70.38 85 MET A C 1
ATOM 689 O O . MET A 1 85 ? 6.128 -17.752 -24.946 1.00 70.38 85 MET A O 1
ATOM 693 N N . ARG A 1 86 ? 7.173 -19.588 -25.718 1.00 73.56 86 ARG A N 1
ATOM 694 C CA . ARG A 1 86 ? 7.787 -18.976 -26.895 1.00 73.56 86 ARG A CA 1
ATOM 695 C C . ARG A 1 86 ? 6.884 -19.213 -28.100 1.00 73.56 86 ARG A C 1
ATOM 697 O O . ARG A 1 86 ? 6.340 -20.301 -28.255 1.00 73.56 86 ARG A O 1
ATOM 704 N N . ILE A 1 87 ? 6.733 -18.199 -28.946 1.00 79.12 87 ILE A N 1
ATOM 705 C CA . ILE A 1 87 ? 6.044 -18.352 -30.229 1.00 79.12 87 ILE A CA 1
ATOM 706 C C . ILE A 1 87 ? 6.944 -19.198 -31.132 1.00 79.12 87 ILE A C 1
ATOM 708 O O . ILE A 1 87 ? 8.065 -18.793 -31.438 1.00 79.12 87 ILE A O 1
ATOM 712 N N . ASP A 1 88 ? 6.456 -20.368 -31.540 1.00 85.00 88 ASP A N 1
ATOM 713 C CA . ASP A 1 88 ? 7.103 -21.187 -32.561 1.00 85.00 88 ASP A CA 1
ATOM 714 C C . ASP A 1 88 ? 6.773 -20.599 -33.941 1.00 85.00 88 ASP A C 1
ATOM 716 O O . ASP A 1 88 ? 5.677 -20.766 -34.495 1.00 85.00 88 ASP A O 1
ATOM 720 N N . THR A 1 89 ? 7.730 -19.848 -34.481 1.00 89.31 89 THR A N 1
ATOM 721 C CA . THR A 1 89 ? 7.613 -19.207 -35.792 1.00 89.31 89 THR A CA 1
ATOM 722 C C . THR A 1 89 ? 7.532 -20.227 -36.924 1.00 89.31 89 THR A C 1
ATOM 724 O O . THR A 1 89 ? 6.876 -19.956 -37.928 1.00 89.31 89 THR A O 1
ATOM 727 N N . GLU A 1 90 ? 8.132 -21.412 -36.770 1.00 84.62 90 GLU A N 1
ATOM 728 C CA . GLU A 1 90 ? 8.062 -22.476 -37.776 1.00 84.62 90 GLU A CA 1
ATOM 729 C C . GLU A 1 90 ? 6.686 -23.137 -37.792 1.00 84.62 90 GLU A C 1
ATOM 731 O O . GLU A 1 90 ? 6.108 -23.337 -38.860 1.00 84.62 90 GLU A O 1
ATOM 736 N N . ALA A 1 91 ? 6.119 -23.440 -36.621 1.00 86.06 91 ALA A N 1
ATOM 737 C CA . ALA A 1 91 ? 4.754 -23.949 -36.530 1.00 86.06 91 ALA A CA 1
ATOM 738 C C . ALA A 1 91 ? 3.747 -22.940 -37.098 1.00 86.06 91 ALA A C 1
ATOM 740 O O . ALA A 1 91 ? 2.854 -23.323 -37.852 1.00 86.06 91 ALA A O 1
ATOM 741 N N . THR A 1 92 ? 3.937 -21.649 -36.812 1.00 87.00 92 THR A N 1
ATOM 742 C CA . THR A 1 92 ? 3.113 -20.569 -37.376 1.00 87.00 92 THR A CA 1
ATOM 743 C C . THR A 1 92 ? 3.216 -20.532 -38.905 1.00 87.00 92 THR A C 1
ATOM 745 O O . THR A 1 92 ? 2.195 -20.468 -39.588 1.00 87.00 92 THR A O 1
ATOM 748 N N . ALA A 1 93 ? 4.428 -20.654 -39.460 1.00 86.25 93 ALA A N 1
ATOM 749 C CA . ALA A 1 93 ? 4.639 -20.715 -40.906 1.00 86.25 93 ALA A CA 1
ATOM 750 C C . ALA A 1 93 ? 3.959 -21.939 -41.544 1.00 86.25 93 ALA A C 1
ATOM 752 O O . ALA A 1 93 ? 3.296 -21.790 -42.571 1.00 86.25 93 ALA A O 1
ATOM 753 N N . ARG A 1 94 ? 4.042 -23.123 -40.915 1.00 89.06 94 ARG A N 1
ATOM 754 C CA . ARG A 1 94 ? 3.338 -24.336 -41.374 1.00 89.06 94 ARG A CA 1
ATOM 755 C C . ARG A 1 94 ? 1.821 -24.149 -41.388 1.00 89.06 94 ARG A C 1
ATOM 757 O O . ARG A 1 94 ? 1.174 -24.521 -42.362 1.00 89.06 94 ARG A O 1
ATOM 764 N N . ILE A 1 95 ? 1.257 -23.548 -40.338 1.00 88.56 95 ILE A N 1
ATOM 765 C CA . ILE A 1 95 ? -0.186 -23.278 -40.241 1.00 88.56 95 ILE A CA 1
ATOM 766 C C . ILE A 1 95 ? -0.634 -22.325 -41.355 1.00 88.56 95 ILE A C 1
ATOM 768 O O . ILE A 1 95 ? -1.645 -22.581 -42.011 1.00 88.56 95 ILE A O 1
ATOM 772 N N . ILE A 1 96 ? 0.129 -21.257 -41.607 1.00 86.81 96 ILE A N 1
ATOM 773 C CA . ILE A 1 96 ? -0.160 -20.287 -42.673 1.00 86.81 96 ILE A CA 1
ATOM 774 C C . ILE A 1 96 ? -0.077 -20.956 -44.051 1.00 86.81 96 ILE A C 1
ATOM 776 O O . ILE A 1 96 ? -0.997 -20.815 -44.853 1.00 86.81 96 ILE A O 1
ATOM 780 N N . GLN A 1 97 ? 0.983 -21.724 -44.316 1.00 85.44 97 GLN A N 1
ATOM 781 C CA . GLN A 1 97 ? 1.163 -22.431 -45.588 1.00 85.44 97 GLN A CA 1
ATOM 782 C C . GLN A 1 97 ? 0.053 -23.453 -45.844 1.00 85.44 97 GLN A C 1
ATOM 784 O O . GLN A 1 97 ? -0.494 -23.492 -46.941 1.00 85.44 97 GLN A O 1
ATOM 789 N N . HIS A 1 98 ? -0.326 -24.237 -44.833 1.00 84.31 98 HIS A N 1
ATOM 790 C CA . HIS A 1 98 ? -1.422 -25.198 -44.950 1.00 84.31 98 HIS A CA 1
ATOM 791 C C . HIS A 1 98 ? -2.779 -24.506 -45.164 1.00 84.31 98 HIS A C 1
ATOM 793 O O . HIS A 1 98 ? -3.602 -24.982 -45.940 1.00 84.31 98 HIS A O 1
ATOM 799 N N . SER A 1 99 ? -3.012 -23.360 -44.516 1.00 81.44 99 SER A N 1
ATOM 800 C CA . SER A 1 99 ? -4.265 -22.602 -44.660 1.00 81.44 99 SER A CA 1
ATOM 801 C C . SER A 1 99 ? -4.389 -21.900 -46.017 1.00 81.44 99 SER A C 1
ATOM 803 O O . SER A 1 99 ? -5.499 -21.710 -46.504 1.00 81.44 99 SER A O 1
ATOM 805 N N . LEU A 1 100 ? -3.266 -21.529 -46.640 1.00 81.50 100 LEU A N 1
ATOM 806 C CA . LEU A 1 100 ? -3.230 -20.890 -47.962 1.00 81.50 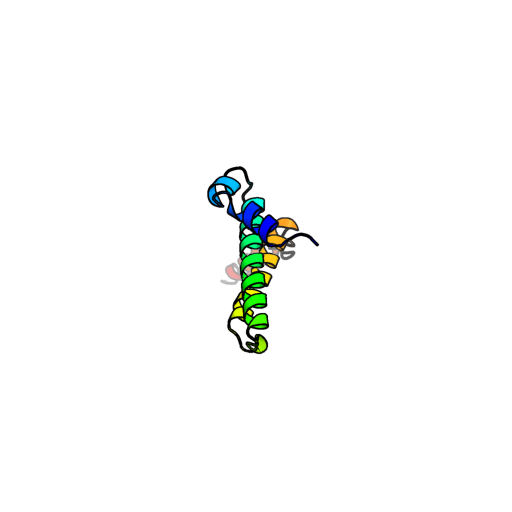100 LEU A CA 1
ATOM 807 C C . LEU A 1 100 ? -3.130 -21.901 -49.118 1.00 81.50 100 LEU A C 1
ATOM 809 O O . LEU A 1 100 ? -3.587 -21.612 -50.219 1.00 81.50 100 LEU A O 1
ATOM 813 N N . GLY A 1 101 ? -2.553 -23.083 -48.883 1.00 67.19 101 GLY A N 1
ATOM 814 C CA . GLY A 1 101 ? -2.325 -24.113 -49.903 1.00 67.19 101 GLY A CA 1
ATOM 815 C C . GLY A 1 101 ? -3.522 -25.020 -50.210 1.00 67.19 101 GLY A C 1
ATOM 816 O O . GLY A 1 101 ? -3.441 -25.809 -51.141 1.00 67.19 101 GLY A O 1
ATOM 817 N N . GLY A 1 102 ? -4.625 -24.920 -49.459 1.00 57.47 102 GLY A N 1
ATOM 818 C CA . GLY A 1 102 ? -5.828 -25.751 -49.634 1.00 57.47 102 GLY A CA 1
ATOM 819 C C . GLY A 1 102 ? -6.852 -25.241 -50.658 1.00 57.47 102 GLY A C 1
ATOM 820 O O . GLY A 1 102 ? -7.977 -25.728 -50.676 1.00 57.47 102 GLY A O 1
ATOM 821 N N . SER A 1 103 ? -6.508 -24.243 -51.476 1.00 55.16 103 SER A N 1
ATOM 822 C CA . SER A 1 103 ? -7.351 -23.761 -52.581 1.00 55.16 103 SER A CA 1
ATOM 823 C C . SER A 1 103 ? -6.776 -24.201 -53.928 1.00 55.16 103 SER A C 1
ATOM 825 O O . SER A 1 103 ? -6.249 -23.366 -54.665 1.00 55.16 103 SER A O 1
ATOM 827 N N . GLN A 1 104 ? -6.824 -25.510 -54.204 1.00 43.06 104 GLN A N 1
ATOM 828 C CA . GLN A 1 104 ? -6.872 -26.129 -55.541 1.00 43.06 104 GLN A CA 1
ATOM 829 C C . GLN A 1 104 ? -6.968 -27.651 -55.441 1.00 43.06 104 GLN A C 1
ATOM 831 O O . GLN A 1 104 ? -6.218 -28.235 -54.630 1.00 43.06 104 GLN A O 1
#